Protein AF-U6RBC6-F1 (afdb_monomer)

Solvent-accessible surface area (backbone atoms only — not comparable to full-atom values): 4233 Å² total; per-residue (Å²): 119,90,50,59,46,74,87,40,100,59,38,41,36,39,52,57,99,72,42,36,40,35,35,73,32,44,81,46,82,86,45,91,87,59,38,39,37,31,38,38,41,36,44,84,94,48,82,69,44,74,51,76,45,58,72,76,48,82,57,48,65,55,49,50,48,48,68,74,61,68,122

pLDDT: mean 71.18, std 13.77, range [44.09, 91.31]
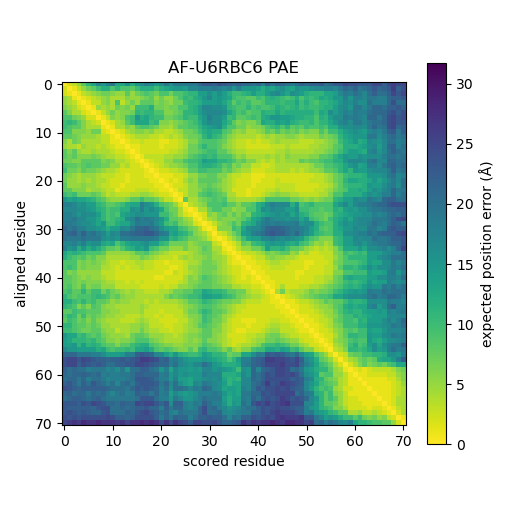
Secondary structure (DSSP, 8-state):
-TTEEEEETTEEEEE-SS-EEEEEE---SS-TT--EEEEEEE-TTSPPEEEEEETT-THHHHHHHHHHH--

Nearest PDB structures (foldseek):
  5o4p-assembly2_B  TM=4.211E-01  e=1.278E+00  Cricetulus griseus
  6i5d-assembly1_B  TM=3.849E-01  e=1.435E+00  Klebsiella pneumoniae
  5ezn-assembly2_B  TM=6.154E-01  e=8.218E+00  Plasmodium falciparum 3D7
  6eoc-assembly1_A  TM=4.186E-01  e=2.568E+00  Cricetulus griseus

Sequence (71 aa):
MKNLQIKNSRFITYTDDLLTVDVLGGVDLSQVERMVCTLRITYNDYPPQRTTLDLYNDNQTDKLQRTLCDK

Mean predicted aligned error: 10.51 Å

Foldseek 3Di:
DVQWDPPDPAWIWGDDPFKIKIFNGQCPPPDPPWRKTWIWIDGPPDDIDIDIDTPPPPCPVVVVCCVVVVD

Organism: NCBI:txid1121098

Radius of gyration: 13.34 Å; Cα contacts (8 Å, |Δi|>4): 112; chains: 1; bounding box: 26×36×33 Å

Structure (mmCIF, N/CA/C/O backbone):
data_AF-U6RBC6-F1
#
_entry.id   AF-U6RBC6-F1
#
loop_
_atom_site.group_PDB
_atom_site.id
_atom_site.type_symbol
_atom_site.label_atom_id
_atom_site.label_alt_id
_atom_site.label_comp_id
_atom_site.label_asym_id
_atom_site.label_entity_id
_atom_site.label_seq_id
_atom_site.pdbx_PDB_ins_code
_atom_site.Cartn_x
_atom_site.Cartn_y
_atom_site.Cartn_z
_atom_site.occupancy
_atom_site.B_iso_or_equiv
_atom_site.auth_seq_id
_atom_site.auth_comp_id
_atom_site.auth_asym_id
_atom_site.auth_atom_id
_atom_site.pdbx_PDB_model_num
ATOM 1 N N . MET A 1 1 ? -10.742 -3.386 -10.510 1.00 55.81 1 MET A N 1
ATOM 2 C CA . MET A 1 1 ? -10.308 -4.548 -9.695 1.00 55.81 1 MET A CA 1
ATOM 3 C C . MET A 1 1 ? -9.382 -5.535 -10.420 1.00 55.81 1 MET A C 1
ATOM 5 O O . MET A 1 1 ? -8.852 -6.401 -9.747 1.00 55.81 1 MET A O 1
ATOM 9 N N . LYS A 1 2 ? -9.124 -5.426 -11.738 1.00 61.66 2 LYS A N 1
ATOM 10 C CA . LYS A 1 2 ? -8.267 -6.391 -12.468 1.00 61.66 2 LYS A CA 1
ATOM 11 C C . LYS A 1 2 ? -6.798 -6.442 -12.003 1.00 61.66 2 LYS A C 1
ATOM 13 O O . LYS A 1 2 ? -6.178 -7.489 -12.109 1.00 61.66 2 LYS A O 1
ATOM 18 N N . ASN A 1 3 ? -6.293 -5.344 -11.446 1.00 76.94 3 ASN A N 1
ATOM 19 C CA . ASN A 1 3 ? -4.885 -5.156 -11.074 1.00 76.94 3 ASN A CA 1
ATOM 20 C C . ASN A 1 3 ? -4.591 -5.429 -9.587 1.00 76.94 3 ASN A C 1
ATOM 22 O O . ASN A 1 3 ? -3.492 -5.172 -9.101 1.00 76.94 3 ASN A O 1
ATOM 26 N N . LEU A 1 4 ? -5.594 -5.908 -8.846 1.00 71.19 4 LEU A N 1
ATOM 27 C CA . LEU A 1 4 ? -5.496 -6.174 -7.417 1.00 71.19 4 LEU A CA 1
ATOM 28 C C . LEU A 1 4 ? -5.292 -7.672 -7.195 1.00 71.19 4 LEU A C 1
ATOM 30 O O . LEU A 1 4 ? -6.181 -8.469 -7.498 1.00 71.19 4 LEU A O 1
ATOM 34 N N . GLN A 1 5 ? -4.145 -8.053 -6.640 1.00 72.50 5 GLN A N 1
ATOM 35 C CA . GLN A 1 5 ? -3.866 -9.429 -6.244 1.00 72.50 5 GLN A CA 1
ATOM 36 C C . GLN A 1 5 ? -3.885 -9.551 -4.722 1.00 72.50 5 GLN A C 1
ATOM 38 O O . GLN A 1 5 ? -3.084 -8.941 -4.015 1.00 72.50 5 GLN A O 1
ATOM 43 N N . ILE A 1 6 ? -4.795 -10.384 -4.213 1.00 65.88 6 ILE A N 1
ATOM 44 C CA . ILE A 1 6 ? -4.911 -10.693 -2.786 1.00 65.88 6 ILE A CA 1
ATOM 45 C C . ILE A 1 6 ? -4.477 -12.147 -2.602 1.00 65.88 6 ILE A C 1
ATOM 47 O O . ILE A 1 6 ? -5.264 -13.067 -2.810 1.00 65.88 6 ILE A O 1
ATOM 51 N N . LYS A 1 7 ? -3.205 -12.365 -2.251 1.00 66.19 7 LYS A N 1
ATOM 52 C CA . LYS A 1 7 ? -2.689 -13.712 -1.927 1.00 66.19 7 LYS A CA 1
ATOM 53 C C . LYS A 1 7 ? -2.932 -14.084 -0.462 1.00 66.19 7 LYS A C 1
ATOM 55 O O . LYS A 1 7 ? -3.020 -15.260 -0.128 1.00 66.19 7 LYS A O 1
ATOM 60 N N . ASN A 1 8 ? -3.041 -13.084 0.410 1.00 64.94 8 ASN A N 1
ATOM 61 C CA . ASN A 1 8 ? -3.349 -13.208 1.830 1.00 64.94 8 ASN A CA 1
ATOM 62 C C . ASN A 1 8 ? -4.082 -11.924 2.249 1.00 64.94 8 ASN A C 1
ATOM 64 O O . ASN A 1 8 ? -3.731 -10.852 1.768 1.00 64.94 8 ASN A O 1
ATOM 68 N N . SER A 1 9 ? -5.067 -11.984 3.146 1.00 65.62 9 SER A N 1
ATOM 69 C CA . SER A 1 9 ? -5.765 -10.773 3.617 1.00 65.62 9 SER A CA 1
ATOM 70 C C . SER A 1 9 ? -4.827 -9.740 4.259 1.00 65.62 9 SER A C 1
ATOM 72 O O . SER A 1 9 ? -5.156 -8.561 4.311 1.00 65.62 9 SER A O 1
ATOM 74 N N . ARG A 1 10 ? -3.640 -10.169 4.709 1.00 65.00 10 ARG A N 1
ATOM 75 C CA . ARG A 1 10 ? -2.585 -9.307 5.264 1.00 65.00 10 ARG A CA 1
ATOM 76 C C . ARG A 1 10 ? -1.569 -8.799 4.238 1.00 65.00 10 ARG A C 1
ATOM 78 O O . ARG A 1 10 ? -0.765 -7.944 4.589 1.00 65.00 10 ARG A O 1
ATOM 85 N N . PHE A 1 11 ? -1.594 -9.330 3.016 1.00 69.88 11 PHE A N 1
ATOM 86 C CA . PHE A 1 11 ? -0.686 -8.961 1.931 1.00 69.88 11 PHE A CA 1
ATOM 87 C C . PHE A 1 11 ? -1.478 -8.707 0.653 1.00 69.88 11 PHE A C 1
ATOM 89 O O . PHE A 1 11 ? -1.890 -9.636 -0.049 1.00 69.88 11 PHE A O 1
ATOM 96 N N . ILE A 1 12 ? -1.679 -7.425 0.371 1.00 81.62 12 ILE A N 1
ATOM 97 C CA . ILE A 1 12 ? -2.403 -6.951 -0.804 1.00 81.62 12 ILE A CA 1
ATOM 98 C C . ILE A 1 12 ? -1.383 -6.304 -1.731 1.00 81.62 12 ILE A C 1
ATOM 100 O O . ILE A 1 12 ? -0.695 -5.377 -1.315 1.00 81.62 12 ILE A O 1
ATOM 104 N N . THR A 1 13 ? -1.307 -6.762 -2.975 1.00 84.38 13 THR A N 1
ATOM 105 C CA . THR A 1 13 ? -0.449 -6.151 -3.993 1.00 84.38 13 THR A CA 1
ATOM 106 C C . THR A 1 13 ? -1.325 -5.530 -5.070 1.00 84.38 13 THR A C 1
ATOM 108 O O . THR A 1 13 ? -2.189 -6.191 -5.652 1.00 84.38 13 THR A O 1
ATOM 111 N N . TYR A 1 14 ? -1.106 -4.247 -5.324 1.00 83.81 14 TYR A N 1
ATOM 112 C CA . TYR A 1 14 ? -1.634 -3.534 -6.475 1.00 83.81 14 TYR A CA 1
ATOM 113 C C . TYR A 1 14 ? -0.495 -3.292 -7.461 1.00 83.81 14 TYR A C 1
ATOM 115 O O . TYR A 1 14 ? 0.541 -2.754 -7.077 1.00 83.81 14 TYR A O 1
ATOM 123 N N . THR A 1 15 ? -0.688 -3.658 -8.723 1.00 86.19 15 THR A N 1
ATOM 124 C CA . THR A 1 15 ? 0.318 -3.442 -9.767 1.00 86.19 15 THR A CA 1
ATOM 125 C C . THR A 1 15 ? -0.322 -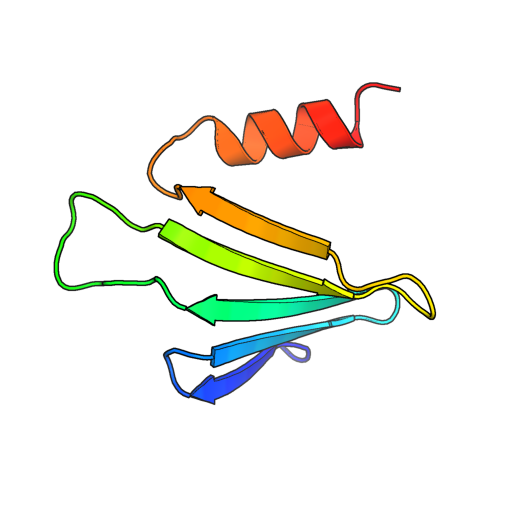2.776 -10.965 1.00 86.19 15 THR A C 1
ATOM 127 O O . THR A 1 15 ? -1.304 -3.280 -11.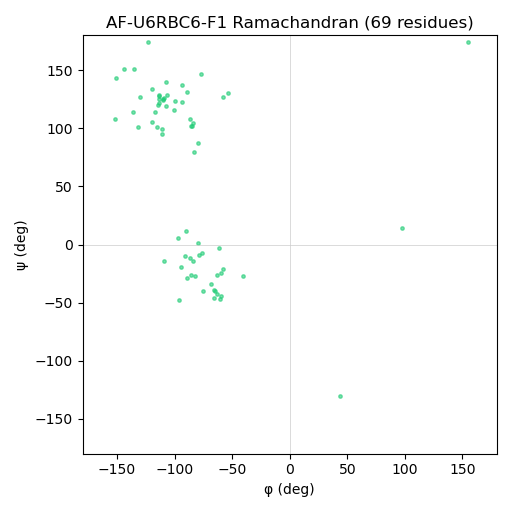501 1.00 86.19 15 THR A O 1
ATOM 130 N N . ASP A 1 16 ? 0.257 -1.664 -11.390 1.00 86.00 16 ASP A N 1
ATOM 131 C CA . ASP A 1 16 ? -0.111 -0.960 -12.611 1.00 86.00 16 ASP A CA 1
ATOM 132 C C . ASP A 1 16 ? 1.106 -0.808 -13.528 1.00 86.00 16 ASP A C 1
ATOM 134 O O . ASP A 1 16 ? 2.228 -1.113 -13.118 1.00 86.00 16 ASP A O 1
ATOM 138 N N . ASP A 1 17 ? 0.897 -0.294 -14.740 1.00 83.81 17 ASP A N 1
ATOM 139 C CA . ASP A 1 17 ? 1.965 -0.109 -15.736 1.00 83.81 17 ASP A CA 1
ATOM 140 C C . ASP A 1 17 ? 3.096 0.812 -15.237 1.00 83.81 17 ASP A C 1
ATOM 142 O O . ASP A 1 17 ? 4.230 0.726 -15.706 1.00 83.81 17 ASP A O 1
ATOM 146 N N . LEU A 1 18 ? 2.796 1.693 -14.276 1.00 85.00 18 LEU A N 1
ATOM 147 C CA . LEU A 1 18 ? 3.747 2.646 -13.710 1.00 85.00 18 LEU A CA 1
ATOM 148 C C . LEU A 1 18 ? 4.383 2.146 -12.406 1.00 85.00 18 LEU A C 1
ATOM 150 O O . LEU A 1 18 ? 5.589 2.268 -12.222 1.00 85.00 18 LEU A O 1
ATOM 154 N N . LEU A 1 19 ? 3.582 1.636 -11.468 1.00 86.44 19 LEU A N 1
ATOM 155 C CA . LEU A 1 19 ? 4.011 1.406 -10.087 1.00 86.44 19 LEU A CA 1
ATOM 156 C C . LEU A 1 19 ? 3.398 0.145 -9.479 1.00 86.44 19 LEU A C 1
ATOM 158 O O . LEU A 1 19 ? 2.283 -0.260 -9.805 1.00 86.44 19 LEU A O 1
ATOM 162 N N . THR A 1 20 ? 4.137 -0.456 -8.547 1.00 88.44 20 THR A N 1
ATOM 163 C CA . THR A 1 20 ? 3.674 -1.573 -7.716 1.00 88.44 20 THR A CA 1
ATOM 164 C C . THR A 1 20 ? 3.587 -1.127 -6.264 1.00 88.44 20 THR A C 1
ATOM 166 O O . THR A 1 20 ? 4.555 -0.601 -5.718 1.00 88.44 20 THR A O 1
ATOM 169 N N . VAL A 1 21 ? 2.434 -1.341 -5.636 1.00 86.38 21 VAL A N 1
ATOM 170 C CA . VAL A 1 21 ? 2.168 -1.028 -4.231 1.00 86.38 21 VAL A CA 1
ATOM 171 C C . VAL A 1 21 ? 1.858 -2.315 -3.483 1.00 86.38 21 VAL A C 1
ATOM 173 O O . VAL A 1 21 ? 0.821 -2.938 -3.706 1.00 86.38 21 VAL A O 1
ATOM 176 N N . ASP A 1 22 ? 2.733 -2.682 -2.556 1.00 87.38 22 ASP A N 1
ATOM 177 C CA . ASP A 1 22 ? 2.515 -3.781 -1.624 1.00 87.38 22 ASP A CA 1
ATOM 178 C C . ASP A 1 22 ? 2.059 -3.242 -0.268 1.00 87.38 22 ASP A C 1
ATOM 180 O O . ASP A 1 22 ? 2.765 -2.473 0.389 1.00 87.38 22 ASP A O 1
ATOM 184 N N . VAL A 1 23 ? 0.902 -3.697 0.198 1.00 84.31 23 VAL A N 1
ATOM 185 C CA . VAL A 1 23 ? 0.451 -3.533 1.579 1.00 84.31 23 VAL A CA 1
ATOM 186 C C . VAL A 1 23 ? 1.078 -4.659 2.396 1.00 84.31 23 VAL A C 1
ATOM 188 O O . VAL A 1 23 ? 0.670 -5.814 2.294 1.00 84.31 23 VAL A O 1
ATOM 191 N N . LEU A 1 24 ? 2.100 -4.328 3.184 1.00 79.88 24 LEU A N 1
ATOM 192 C CA . LEU A 1 24 ? 2.918 -5.294 3.928 1.00 79.88 24 LEU A CA 1
ATOM 193 C C . LEU A 1 24 ? 2.343 -5.665 5.303 1.00 79.88 24 LEU A C 1
ATOM 195 O O . LEU A 1 24 ? 2.838 -6.590 5.945 1.00 79.88 24 LEU A O 1
ATOM 199 N N . GLY A 1 25 ? 1.339 -4.934 5.783 1.00 72.12 25 GLY A N 1
ATOM 200 C CA . GLY A 1 25 ? 0.652 -5.240 7.034 1.00 72.12 25 GLY A CA 1
ATOM 201 C C . GLY A 1 25 ? 0.009 -4.024 7.692 1.00 72.12 25 GLY A C 1
ATOM 202 O O . GLY A 1 25 ? 0.197 -2.891 7.249 1.00 72.12 25 GLY A O 1
ATOM 203 N N . GLY A 1 26 ? -0.734 -4.290 8.771 1.00 61.41 26 GLY A N 1
ATOM 204 C CA . GLY A 1 26 ? -1.255 -3.269 9.684 1.00 61.41 26 GLY A CA 1
ATOM 205 C C . GLY A 1 26 ? -2.707 -2.818 9.454 1.00 61.41 26 GLY A C 1
ATOM 206 O O . GLY A 1 26 ? -3.183 -1.867 10.068 1.00 61.41 26 GLY A O 1
ATOM 207 N N . VAL A 1 27 ? -3.468 -3.566 8.653 1.00 58.25 27 VAL A N 1
ATOM 208 C CA . VAL A 1 27 ? -4.933 -3.518 8.745 1.00 58.25 27 VAL A CA 1
ATOM 209 C C . VAL A 1 27 ? -5.355 -4.450 9.884 1.00 58.25 27 VAL A C 1
ATOM 211 O O . VAL A 1 27 ? -5.684 -5.616 9.663 1.00 58.25 27 VAL A O 1
ATOM 214 N N . ASP A 1 28 ? -5.236 -3.969 11.121 1.00 55.69 28 ASP A N 1
ATOM 215 C CA . ASP A 1 28 ? -5.804 -4.654 12.278 1.00 55.69 28 ASP A CA 1
ATOM 216 C C . ASP A 1 28 ? -7.271 -4.240 12.422 1.00 55.69 28 ASP A C 1
ATOM 218 O O . ASP A 1 28 ? -7.588 -3.145 12.872 1.00 55.69 28 ASP A O 1
ATOM 222 N N . LEU A 1 29 ? -8.173 -5.120 11.990 1.00 54.94 29 LEU A N 1
ATOM 223 C CA . LEU A 1 29 ? -9.617 -4.907 12.104 1.00 54.94 29 LEU A CA 1
ATOM 224 C C . LEU A 1 29 ? -10.131 -5.130 13.538 1.00 54.94 29 LEU A C 1
ATOM 226 O O . LEU A 1 29 ? -11.310 -4.899 13.794 1.00 54.94 29 LEU A O 1
ATOM 230 N N . SE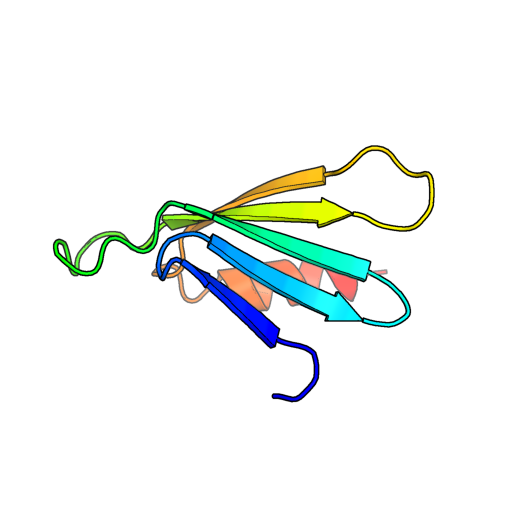R A 1 30 ? -9.288 -5.625 14.456 1.00 53.84 30 SER A N 1
ATOM 231 C CA . SER A 1 30 ? -9.696 -5.947 15.830 1.00 53.84 30 SER A CA 1
ATOM 232 C C . SER A 1 30 ? -9.708 -4.731 16.755 1.00 53.84 30 SER A C 1
ATOM 234 O O . SER A 1 30 ? -10.503 -4.692 17.693 1.00 53.84 30 SER A O 1
ATOM 236 N N . GLN A 1 31 ? -8.885 -3.717 16.471 1.00 49.00 31 GLN A N 1
ATOM 237 C CA . GLN 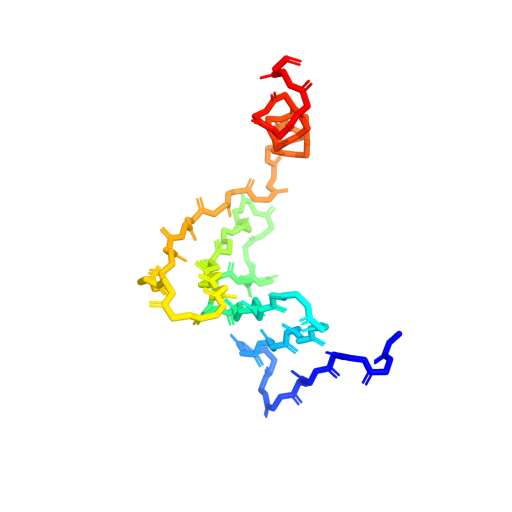A 1 31 ? -8.884 -2.450 17.194 1.00 49.00 31 GLN A CA 1
ATOM 238 C C . GLN A 1 31 ? -9.312 -1.315 16.262 1.00 49.00 31 GLN A C 1
ATOM 240 O O . GLN A 1 31 ? -8.520 -0.773 15.498 1.00 49.00 31 GLN A O 1
ATOM 245 N N . VAL A 1 32 ? -10.581 -0.916 16.388 1.00 53.50 32 VAL A N 1
ATOM 246 C CA . VAL A 1 32 ? -11.233 0.202 15.665 1.00 53.50 32 VAL A CA 1
ATOM 247 C C . VAL A 1 32 ? -10.570 1.563 15.957 1.00 53.50 32 VAL A C 1
ATOM 249 O O . VAL A 1 32 ? -10.955 2.585 15.412 1.00 53.50 32 VAL A O 1
ATOM 252 N N . GLU A 1 33 ? -9.569 1.616 16.831 1.00 53.97 33 GLU A N 1
ATOM 253 C CA . GLU A 1 33 ? -8.936 2.865 17.253 1.00 53.97 33 GLU A CA 1
ATOM 254 C C . GLU A 1 33 ? -7.679 3.210 16.437 1.00 53.97 33 GLU A C 1
ATOM 256 O O . GLU A 1 33 ? -7.265 4.369 16.436 1.00 53.97 33 GLU A O 1
ATOM 261 N N . ARG A 1 34 ? -7.050 2.237 15.748 1.00 56.16 34 ARG A N 1
ATOM 262 C CA . ARG A 1 34 ? -5.813 2.452 14.969 1.00 56.16 34 ARG A CA 1
ATOM 263 C C . ARG A 1 34 ? -5.690 1.488 13.788 1.00 56.16 34 ARG A C 1
ATOM 265 O O . ARG A 1 34 ? -5.349 0.323 13.948 1.00 56.16 34 ARG A O 1
ATOM 272 N N . MET A 1 35 ? -5.859 2.015 12.582 1.00 66.06 35 MET A N 1
ATOM 273 C CA . MET A 1 35 ? -5.673 1.315 11.316 1.00 66.06 35 MET A CA 1
ATOM 274 C C . MET A 1 35 ? -4.439 1.914 10.649 1.00 66.06 35 MET A C 1
ATOM 276 O O . MET A 1 35 ? -4.491 3.000 10.082 1.00 66.06 35 MET A O 1
ATOM 280 N N . VAL A 1 36 ? -3.303 1.232 10.768 1.00 72.75 36 VAL A N 1
ATOM 281 C CA . VAL A 1 36 ? -2.003 1.749 10.329 1.00 72.75 36 VAL A CA 1
ATOM 282 C C . VAL A 1 36 ? -1.443 0.820 9.270 1.00 72.75 36 VAL A C 1
ATOM 284 O O . VAL A 1 36 ? -0.955 -0.246 9.610 1.00 72.75 36 VAL A O 1
ATOM 287 N N . CYS A 1 37 ? -1.459 1.190 7.993 1.00 76.38 37 CYS A N 1
ATOM 288 C CA . CYS A 1 37 ? -0.928 0.321 6.948 1.00 76.38 37 CYS A CA 1
ATOM 289 C C . CYS A 1 37 ? 0.539 0.639 6.631 1.00 76.38 37 CYS A C 1
ATOM 291 O O . CYS A 1 37 ? 0.951 1.791 6.521 1.00 76.38 37 CYS A O 1
ATOM 293 N N . THR A 1 38 ? 1.357 -0.397 6.468 1.00 84.88 38 THR A N 1
ATOM 294 C CA . THR A 1 38 ? 2.696 -0.252 5.887 1.00 84.88 38 THR A CA 1
ATOM 295 C C . THR A 1 38 ? 2.611 -0.514 4.393 1.00 84.88 38 THR A C 1
ATOM 297 O O . THR A 1 38 ? 2.223 -1.607 3.982 1.00 84.88 38 THR A O 1
ATOM 300 N N . LEU A 1 39 ? 3.025 0.464 3.595 1.00 86.50 39 LEU A N 1
ATOM 301 C CA . LEU A 1 39 ? 3.094 0.377 2.143 1.00 86.50 39 LEU A CA 1
ATOM 302 C C . LEU A 1 39 ? 4.550 0.283 1.691 1.00 86.50 39 LEU A C 1
ATOM 304 O O . LEU A 1 39 ? 5.427 0.982 2.207 1.00 86.50 39 LEU A O 1
ATOM 308 N N . ARG A 1 40 ? 4.802 -0.558 0.695 1.00 89.50 40 ARG A N 1
ATOM 309 C CA . ARG A 1 40 ? 6.014 -0.536 -0.120 1.00 89.50 40 ARG A CA 1
ATOM 310 C C . ARG A 1 40 ? 5.615 -0.154 -1.536 1.00 89.50 40 ARG A C 1
ATOM 312 O O . ARG A 1 40 ? 4.800 -0.833 -2.143 1.00 89.50 40 ARG A O 1
ATOM 319 N N . ILE A 1 41 ? 6.192 0.926 -2.040 1.00 89.06 41 ILE A N 1
ATOM 320 C CA . ILE A 1 41 ? 5.950 1.456 -3.377 1.00 89.06 41 ILE A CA 1
ATOM 321 C C . ILE A 1 41 ? 7.216 1.229 -4.198 1.00 89.06 41 ILE A C 1
ATOM 323 O O . ILE A 1 41 ? 8.303 1.652 -3.805 1.00 89.06 41 ILE A O 1
AT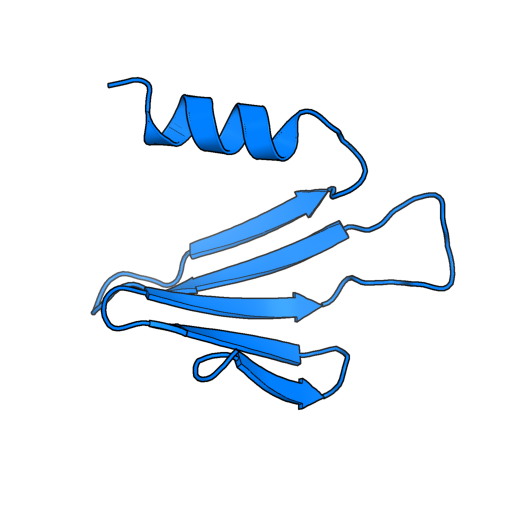OM 327 N N . THR A 1 42 ? 7.069 0.563 -5.335 1.00 91.31 42 THR A N 1
ATOM 328 C CA . THR A 1 42 ? 8.153 0.249 -6.267 1.00 91.31 42 THR A CA 1
ATOM 329 C C . THR A 1 42 ? 7.851 0.898 -7.612 1.00 91.31 42 THR A C 1
ATOM 331 O O . THR A 1 42 ? 6.727 0.799 -8.107 1.00 91.31 42 THR A O 1
ATOM 334 N N . TYR A 1 43 ? 8.851 1.560 -8.191 1.00 88.75 43 TYR A N 1
ATOM 335 C CA . TYR A 1 43 ? 8.768 2.243 -9.481 1.00 88.75 43 TYR A CA 1
ATOM 336 C C . TYR A 1 43 ? 10.026 1.931 -10.297 1.00 88.75 43 TYR A C 1
ATOM 338 O O . TYR A 1 43 ? 11.114 2.359 -9.914 1.00 88.75 43 TYR A O 1
ATOM 346 N N . ASN A 1 44 ? 9.880 1.207 -11.413 1.00 85.25 44 ASN A N 1
ATOM 347 C CA . ASN A 1 44 ? 10.986 0.786 -12.286 1.00 85.25 44 ASN A CA 1
ATOM 348 C C . ASN A 1 44 ? 12.203 0.259 -11.489 1.00 85.25 44 ASN A C 1
ATOM 350 O O . ASN A 1 44 ? 12.036 -0.550 -10.578 1.00 85.25 44 ASN A O 1
ATOM 354 N N . ASP A 1 45 ? 13.406 0.749 -11.801 1.00 85.69 45 ASP A N 1
ATOM 355 C CA . ASP A 1 45 ? 14.667 0.380 -11.144 1.00 85.69 45 ASP A CA 1
ATOM 356 C C . ASP A 1 45 ? 15.013 1.270 -9.934 1.00 85.69 45 ASP A C 1
ATOM 358 O O . ASP A 1 45 ? 16.137 1.242 -9.425 1.00 85.69 45 ASP A O 1
ATOM 362 N N . TYR A 1 46 ? 14.071 2.092 -9.457 1.00 87.38 46 TYR A N 1
ATOM 363 C CA . TYR A 1 46 ? 14.306 2.907 -8.269 1.00 87.38 46 TYR A CA 1
ATOM 364 C C . TYR A 1 46 ? 14.204 2.057 -6.996 1.00 87.38 46 TYR A C 1
ATOM 366 O O . TYR A 1 46 ? 13.369 1.150 -6.913 1.00 87.38 46 TYR A O 1
ATOM 374 N N . PRO A 1 47 ? 15.000 2.375 -5.957 1.00 89.25 47 PRO A N 1
ATOM 375 C CA . PRO A 1 47 ? 14.890 1.712 -4.668 1.00 89.25 47 PRO A CA 1
ATOM 376 C C . PRO A 1 47 ? 13.449 1.762 -4.132 1.00 89.25 47 PRO A C 1
ATOM 378 O O . PRO A 1 47 ? 12.862 2.849 -4.089 1.00 89.25 47 PRO A O 1
ATOM 381 N N . PRO A 1 48 ? 12.881 0.623 -3.691 1.00 87.56 48 PRO A N 1
ATOM 382 C CA . PRO A 1 48 ? 11.528 0.583 -3.157 1.00 87.56 48 PRO A CA 1
ATOM 383 C C . PRO A 1 48 ? 11.382 1.522 -1.962 1.00 87.56 48 PRO A C 1
ATOM 385 O O . PRO A 1 48 ? 12.135 1.438 -0.989 1.00 87.56 48 PRO A O 1
ATOM 388 N N . GLN A 1 49 ? 10.383 2.393 -2.017 1.00 87.88 49 GLN A N 1
ATOM 389 C CA . GLN A 1 49 ? 10.074 3.321 -0.940 1.00 87.88 49 GLN A CA 1
ATOM 390 C C . GLN A 1 49 ? 9.100 2.673 0.033 1.00 87.88 49 GLN A C 1
ATOM 392 O O . GLN A 1 49 ? 8.081 2.115 -0.370 1.00 87.88 49 GLN A O 1
ATOM 397 N N . ARG A 1 50 ? 9.400 2.742 1.332 1.00 88.81 50 ARG A N 1
ATOM 398 C CA . ARG A 1 50 ? 8.537 2.198 2.384 1.00 88.81 50 ARG A CA 1
ATOM 399 C C . ARG A 1 50 ? 7.987 3.329 3.232 1.00 88.8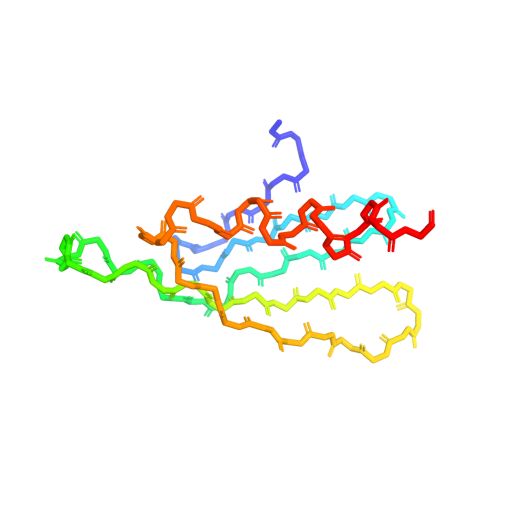1 50 ARG A C 1
ATOM 401 O O . ARG A 1 50 ? 8.749 4.133 3.756 1.00 88.81 50 ARG A O 1
ATOM 408 N N . THR A 1 51 ? 6.673 3.346 3.407 1.00 83.00 51 THR A N 1
ATOM 409 C CA . THR A 1 51 ? 5.987 4.331 4.241 1.00 83.00 51 THR A CA 1
ATOM 410 C C . THR A 1 51 ? 4.939 3.658 5.116 1.00 83.00 51 THR A C 1
ATOM 412 O O . THR A 1 51 ? 4.399 2.610 4.761 1.00 83.00 51 THR A O 1
ATOM 415 N N . THR A 1 52 ? 4.670 4.249 6.273 1.00 82.44 52 THR A N 1
ATOM 416 C CA . THR A 1 52 ? 3.627 3.802 7.194 1.00 82.44 52 THR A CA 1
ATOM 417 C C . THR A 1 52 ? 2.561 4.884 7.253 1.00 82.44 52 THR A C 1
ATOM 419 O O . THR A 1 52 ? 2.857 6.023 7.611 1.00 82.44 52 THR A O 1
ATOM 422 N N . LEU A 1 53 ? 1.335 4.529 6.885 1.00 75.25 53 LEU A N 1
ATOM 423 C CA . LEU A 1 53 ? 0.199 5.431 6.801 1.00 75.25 53 LEU A CA 1
ATOM 424 C C . LEU A 1 53 ? -0.793 5.119 7.920 1.00 75.25 53 LEU A C 1
ATOM 426 O O . LEU A 1 53 ? -1.251 3.989 8.054 1.00 75.25 53 LEU A O 1
ATOM 430 N N . ASP A 1 54 ? -1.144 6.130 8.704 1.00 75.62 54 ASP A N 1
ATOM 431 C CA . ASP A 1 54 ? -2.258 6.053 9.649 1.00 75.62 54 ASP A CA 1
ATOM 432 C C . ASP A 1 54 ? -3.558 6.426 8.929 1.00 75.62 54 ASP A C 1
ATOM 434 O O . ASP A 1 54 ? -3.751 7.587 8.572 1.00 75.62 54 ASP A O 1
ATOM 438 N N . LEU A 1 55 ? -4.417 5.437 8.685 1.00 67.56 55 LEU A N 1
ATOM 439 C CA . LEU A 1 55 ? -5.641 5.557 7.893 1.00 67.56 55 LEU A CA 1
ATOM 440 C C . LEU A 1 55 ? -6.811 6.195 8.660 1.00 67.56 55 LEU A C 1
ATOM 442 O O . LEU A 1 55 ? -7.819 6.504 8.032 1.00 67.56 55 LEU A O 1
ATOM 446 N N . TYR A 1 56 ? -6.699 6.411 9.977 1.00 63.19 56 TYR A N 1
ATOM 447 C CA . TYR A 1 56 ? -7.722 7.140 10.747 1.00 63.19 56 TYR A CA 1
ATOM 448 C C . TYR A 1 56 ? -7.563 8.654 10.692 1.00 63.19 56 TYR A C 1
ATOM 450 O O . TYR A 1 56 ? -8.466 9.387 11.090 1.00 63.19 56 TYR A O 1
ATOM 458 N N . ASN A 1 57 ? -6.418 9.147 10.229 1.00 57.53 57 ASN A N 1
ATOM 459 C CA . ASN A 1 57 ? -6.217 10.576 10.120 1.00 57.53 57 ASN A CA 1
ATOM 460 C C . ASN A 1 57 ? -6.787 11.030 8.771 1.00 57.53 57 ASN A C 1
ATOM 462 O O . ASN A 1 57 ? -6.130 10.849 7.744 1.00 57.53 57 ASN A O 1
ATOM 466 N N . ASP A 1 58 ? -7.988 11.621 8.785 1.00 52.34 58 ASP A N 1
ATOM 467 C CA . ASP A 1 58 ? -8.686 12.224 7.628 1.00 52.34 58 ASP A CA 1
ATOM 468 C C . ASP A 1 58 ? -7.748 13.022 6.695 1.00 52.34 58 ASP A C 1
ATOM 470 O O . ASP A 1 58 ? -7.944 13.099 5.486 1.00 52.34 58 ASP A O 1
ATOM 474 N N . ASN A 1 59 ? -6.649 13.545 7.237 1.00 61.78 59 ASN A N 1
ATOM 475 C CA . ASN A 1 59 ? -5.669 14.353 6.527 1.00 61.78 59 ASN A CA 1
ATOM 476 C C . ASN A 1 59 ? -4.652 13.576 5.669 1.00 61.78 59 ASN A C 1
ATOM 478 O O . ASN A 1 59 ? -3.751 14.213 5.127 1.00 61.78 59 ASN A O 1
ATOM 482 N N . GLN A 1 60 ? -4.685 12.242 5.562 1.00 58.31 60 GLN A N 1
ATOM 483 C CA . GLN A 1 60 ? -3.668 11.526 4.770 1.00 58.31 60 GLN A CA 1
ATOM 484 C C . GLN A 1 60 ? -3.877 11.636 3.260 1.00 58.31 60 GLN A C 1
ATOM 486 O O . GLN A 1 60 ? -2.902 11.824 2.533 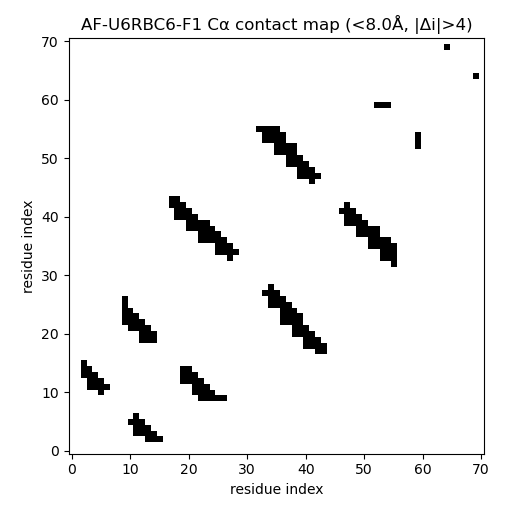1.00 58.31 60 GLN A O 1
ATOM 491 N N . THR A 1 61 ? -5.124 11.573 2.786 1.00 56.12 61 THR A N 1
ATOM 492 C CA . THR A 1 61 ? -5.445 11.829 1.372 1.00 56.12 61 THR A CA 1
ATOM 493 C C . THR A 1 61 ? -5.102 13.273 1.015 1.00 56.12 61 THR A C 1
ATOM 495 O O . THR A 1 61 ? -4.425 13.507 0.017 1.00 56.12 61 THR A O 1
ATOM 498 N N . ASP A 1 62 ? -5.435 14.223 1.894 1.00 62.88 62 ASP A N 1
ATOM 499 C CA . ASP A 1 62 ? -5.092 15.641 1.736 1.00 62.88 62 ASP A CA 1
ATOM 500 C C . ASP A 1 62 ? -3.577 15.893 1.773 1.00 62.88 62 ASP A C 1
ATOM 502 O O . ASP A 1 62 ? -3.052 16.684 0.989 1.00 62.88 62 ASP A O 1
ATOM 506 N N . LYS A 1 63 ? -2.834 15.209 2.654 1.00 62.81 63 LYS A N 1
ATOM 507 C CA . LYS A 1 63 ? -1.363 15.270 2.693 1.00 62.81 63 LYS A CA 1
ATOM 508 C C . LYS A 1 63 ? -0.738 14.667 1.443 1.00 62.81 63 LYS A C 1
ATOM 510 O O . LYS A 1 63 ? 0.246 15.216 0.949 1.00 62.81 63 LYS A O 1
ATOM 515 N N . LEU A 1 64 ? -1.290 13.568 0.931 1.00 53.12 64 LEU A N 1
ATOM 516 C CA . LEU A 1 64 ? -0.837 12.941 -0.306 1.00 53.12 64 LEU A CA 1
ATOM 517 C C . LEU A 1 64 ? -1.092 13.866 -1.504 1.00 53.12 64 LEU A C 1
ATOM 519 O O . LEU A 1 64 ? -0.173 14.093 -2.285 1.00 53.12 64 LEU A O 1
ATOM 523 N N . GLN A 1 65 ? -2.287 14.458 -1.603 1.00 56.81 65 GLN A N 1
ATOM 524 C CA . GLN A 1 65 ? -2.627 15.441 -2.636 1.00 56.81 65 GLN A CA 1
ATOM 525 C C . GLN A 1 65 ? -1.726 16.672 -2.568 1.00 56.81 65 GLN A C 1
ATOM 527 O O . GLN A 1 65 ? -1.165 17.047 -3.587 1.00 56.81 65 GLN A O 1
ATOM 532 N N . ARG A 1 66 ? -1.503 17.263 -1.387 1.00 62.31 66 ARG A N 1
ATOM 533 C CA . ARG A 1 66 ? -0.557 18.385 -1.245 1.00 62.31 66 ARG A CA 1
ATOM 534 C C . ARG A 1 66 ? 0.857 17.993 -1.656 1.00 62.31 66 ARG A C 1
ATOM 536 O O . ARG A 1 66 ? 1.493 18.708 -2.407 1.00 62.31 66 ARG A O 1
ATOM 543 N N . THR A 1 67 ? 1.341 16.826 -1.239 1.00 61.06 67 THR A N 1
ATOM 544 C CA . THR A 1 67 ? 2.714 16.394 -1.559 1.00 61.06 67 THR A CA 1
ATOM 545 C C . THR A 1 67 ? 2.917 16.097 -3.0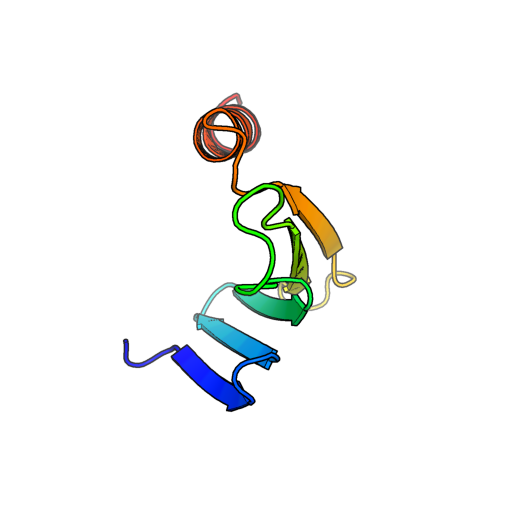50 1.00 61.06 67 THR A C 1
ATOM 547 O O . THR A 1 67 ? 4.008 16.312 -3.571 1.00 61.06 67 THR A O 1
ATOM 550 N N . LEU A 1 68 ? 1.894 15.579 -3.737 1.00 48.09 68 LEU A N 1
ATOM 551 C CA . LEU A 1 68 ? 1.969 15.224 -5.158 1.00 48.09 68 LEU A CA 1
ATOM 552 C C . LEU A 1 68 ? 1.587 16.376 -6.098 1.00 48.09 68 LEU A C 1
ATOM 554 O O . LEU A 1 68 ? 2.070 16.404 -7.229 1.00 48.09 68 LEU A O 1
ATOM 558 N N . CYS A 1 69 ? 0.716 17.289 -5.659 1.00 58.56 69 CYS A N 1
ATOM 559 C CA . CYS A 1 69 ? 0.154 18.360 -6.483 1.00 58.56 69 CYS A CA 1
ATOM 560 C C . CYS A 1 69 ? 0.671 19.765 -6.139 1.00 58.56 69 CYS A C 1
ATOM 562 O O . CYS A 1 69 ? 0.494 20.645 -6.975 1.00 58.56 69 CYS A O 1
ATOM 564 N N . ASP A 1 70 ? 1.328 19.997 -4.993 1.00 45.84 70 ASP A N 1
ATOM 565 C CA . ASP A 1 70 ? 2.116 21.225 -4.803 1.00 45.84 70 ASP A CA 1
ATOM 566 C C . ASP A 1 70 ? 3.481 21.069 -5.494 1.00 45.84 70 ASP A C 1
ATOM 568 O O . ASP A 1 70 ? 4.483 20.652 -4.902 1.00 45.84 70 ASP A O 1
ATOM 572 N N . LYS A 1 71 ? 3.496 21.424 -6.780 1.00 44.09 71 LYS A N 1
ATOM 573 C CA . LYS A 1 71 ? 4.656 21.918 -7.526 1.00 44.09 71 LYS A CA 1
ATOM 574 C C . LYS A 1 71 ? 4.216 23.016 -8.481 1.00 44.09 71 LYS A C 1
ATOM 576 O O . LYS A 1 71 ? 3.226 22.789 -9.208 1.00 44.09 71 LYS A O 1
#